Protein AF-A0A453ACB1-F1 (afdb_monomer)

Solvent-accessible surface area (backbone atoms only — not comparable to full-atom values): 11100 Å² total; per-residue (Å²): 127,63,35,47,47,73,88,61,46,61,72,39,46,72,59,45,45,74,78,40,74,88,58,86,61,83,89,56,90,60,53,58,53,87,84,55,40,75,88,46,61,66,54,66,67,60,54,20,54,52,36,48,55,48,56,59,49,58,70,73,51,84,58,34,70,44,79,51,90,78,58,47,67,60,48,45,41,20,33,49,58,59,27,73,81,45,60,70,71,59,25,56,60,51,54,54,78,62,59,89,91,51,77,47,80,45,78,48,72,49,88,84,53,81,66,92,79,81,87,54,79,93,62,92,63,76,82,76,94,68,81,94,67,61,76,86,57,63,73,55,66,82,72,57,88,83,65,86,86,84,90,82,91,80,79,88,78,79,82,79,83,73,82,44,55,57,31,43,36,39,56

Organism: Aegilops tauschii subsp. strangulata (NCBI:txid200361)

InterPro domains:
  IPR029033 Histidine phosphatase superfamily [G3DSA:3.40.50.1240] (3-148)
  IPR029033 Histidine phosphatase superfamily [SSF53254] (5-111)
  IPR050275 Phosphoglycerate Mutase/Phosphatase [PTHR48100] (2-111)

pLDDT: mean 76.11, std 23.66, range [25.64, 97.62]

Secondary structure (DSSP, 8-state):
--BSSGGGSPPPHHHHHHH-TTS--TT---SS-SS--SS-BPPHHHHHHHHHHHHHHHHT-S-SEEE----HHHHHHHHHHHGGGS-HHHHHHHTSPPPTT---EEEEE-SS--S--------SSPPPSS----HHHHTTTTTSTTS----------------S-EEEEE-

Radius of gyration: 20.19 Å; Cα contacts (8 Å, |Δi|>4): 158; chains: 1; bounding box: 34×42×63 Å

Mean predicted aligned error: 13.41 Å

Structure (mmCIF, N/CA/C/O backbone):
data_AF-A0A453ACB1-F1
#
_entry.id   AF-A0A453ACB1-F1
#
loop_
_atom_site.group_PDB
_atom_site.id
_atom_site.type_symbol
_atom_site.label_atom_id
_atom_site.label_alt_id
_atom_site.label_comp_id
_atom_site.label_asym_id
_atom_site.label_entity_id
_atom_site.label_seq_id
_atom_site.pdbx_PDB_ins_code
_atom_site.Cartn_x
_atom_site.Cartn_y
_atom_site.Cartn_z
_atom_site.occupancy
_atom_site.B_iso_or_equiv
_atom_site.auth_seq_id
_atom_site.auth_comp_id
_atom_site.auth_asym_id
_atom_site.auth_atom_id
_atom_site.pdbx_PDB_model_num
ATOM 1 N N . ARG A 1 1 ? 12.864 -1.166 -5.566 1.00 73.69 1 ARG A N 1
ATOM 2 C CA . ARG A 1 1 ? 12.251 -0.348 -6.642 1.00 73.69 1 ARG A CA 1
ATOM 3 C C . ARG A 1 1 ? 11.494 -1.312 -7.531 1.00 73.69 1 ARG A C 1
ATOM 5 O O . ARG A 1 1 ? 12.135 -2.254 -7.972 1.00 73.69 1 ARG A O 1
ATOM 12 N N . LEU A 1 2 ? 10.201 -1.072 -7.724 1.00 84.69 2 LEU A N 1
ATOM 13 C CA . LEU A 1 2 ? 9.237 -2.033 -8.263 1.00 84.69 2 LEU A CA 1
ATOM 14 C C . LEU A 1 2 ? 9.448 -2.305 -9.762 1.00 84.69 2 LEU A C 1
ATOM 16 O O . LEU A 1 2 ? 9.783 -1.382 -10.514 1.00 84.69 2 LEU A O 1
ATOM 20 N N . GLY A 1 3 ? 9.258 -3.560 -10.166 1.00 90.25 3 GLY A N 1
ATOM 21 C CA . GLY A 1 3 ? 9.275 -4.031 -11.552 1.00 90.25 3 GLY A CA 1
ATOM 22 C C . GLY A 1 3 ? 10.550 -4.793 -11.924 1.00 90.25 3 GLY A C 1
ATOM 23 O O . GLY A 1 3 ? 11.532 -4.803 -11.176 1.00 90.25 3 GLY A O 1
ATOM 24 N N . VAL A 1 4 ? 10.551 -5.405 -13.115 1.00 90.75 4 VAL A N 1
ATOM 25 C CA . VAL A 1 4 ? 11.625 -6.250 -13.688 1.00 90.75 4 VAL A CA 1
ATOM 26 C C . VAL A 1 4 ? 11.847 -7.577 -12.960 1.00 90.75 4 VAL A C 1
ATOM 28 O O . VAL A 1 4 ? 12.001 -8.623 -13.587 1.00 90.75 4 VAL A O 1
ATOM 31 N N . HIS A 1 5 ? 11.889 -7.577 -11.628 1.00 89.12 5 HIS A N 1
ATOM 32 C CA . HIS A 1 5 ?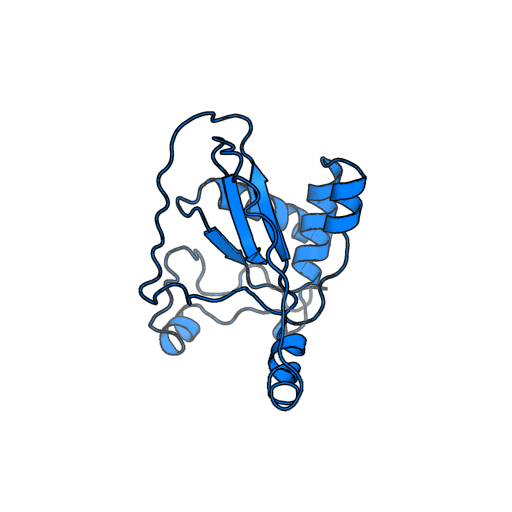 12.123 -8.804 -10.879 1.00 89.12 5 HIS A CA 1
ATOM 33 C C . HIS A 1 5 ? 10.853 -9.663 -10.853 1.00 89.12 5 HIS A C 1
ATOM 35 O O . HIS A 1 5 ? 9.778 -9.136 -10.563 1.00 89.12 5 HIS A O 1
ATOM 41 N N . PRO A 1 6 ? 10.947 -10.987 -11.084 1.00 87.12 6 PRO A N 1
ATOM 42 C CA . PRO A 1 6 ? 9.786 -11.874 -11.006 1.00 87.12 6 PRO A CA 1
ATOM 43 C C . PRO A 1 6 ? 9.084 -11.864 -9.643 1.00 87.12 6 PRO A C 1
ATOM 45 O O . PRO A 1 6 ? 7.888 -12.112 -9.582 1.00 87.12 6 PRO A O 1
ATOM 48 N N . CYS A 1 7 ? 9.801 -11.555 -8.555 1.00 87.75 7 CYS A N 1
ATOM 49 C CA . CYS A 1 7 ? 9.205 -11.390 -7.225 1.00 87.75 7 CYS A CA 1
ATOM 50 C C . CYS A 1 7 ? 8.329 -10.136 -7.095 1.00 87.75 7 CYS A C 1
ATOM 52 O O . CYS A 1 7 ? 7.504 -10.082 -6.192 1.00 87.75 7 CYS A O 1
ATOM 54 N N . ASP A 1 8 ? 8.492 -9.160 -7.992 1.00 90.12 8 ASP A N 1
ATOM 55 C CA . ASP A 1 8 ? 7.664 -7.954 -8.044 1.00 90.12 8 ASP A CA 1
ATOM 56 C C . ASP A 1 8 ? 6.403 -8.173 -8.898 1.00 90.12 8 ASP A C 1
ATOM 58 O O . ASP A 1 8 ? 5.540 -7.300 -8.932 1.00 90.12 8 ASP A O 1
ATOM 62 N N . LYS A 1 9 ? 6.293 -9.316 -9.596 1.00 93.56 9 LYS A N 1
ATOM 63 C CA . LYS A 1 9 ? 5.110 -9.687 -10.374 1.00 93.56 9 LYS A CA 1
ATOM 64 C C . LYS A 1 9 ? 4.108 -10.403 -9.478 1.00 93.56 9 LYS A C 1
ATOM 66 O O . LYS A 1 9 ? 4.392 -11.482 -8.947 1.00 93.56 9 LYS A O 1
ATOM 71 N N . ARG A 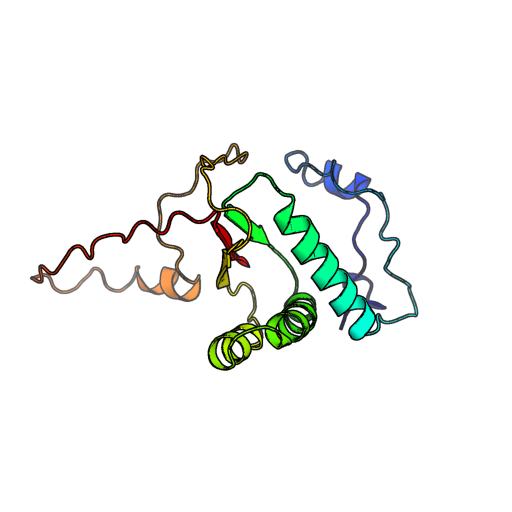1 10 ? 2.897 -9.864 -9.370 1.00 93.88 10 ARG A N 1
ATOM 72 C CA . ARG A 1 10 ? 1.797 -10.548 -8.686 1.00 93.88 10 ARG A CA 1
ATOM 73 C C . ARG A 1 10 ? 1.418 -11.830 -9.444 1.00 93.88 10 ARG A C 1
ATOM 75 O O . ARG A 1 10 ? 1.316 -11.841 -10.669 1.00 93.88 10 ARG A O 1
ATOM 82 N N . SER A 1 11 ? 1.171 -12.921 -8.716 1.00 95.69 11 SER A N 1
ATOM 83 C CA . SER A 1 11 ? 0.547 -14.116 -9.306 1.00 95.69 11 SER A CA 1
ATOM 84 C C . SER A 1 11 ? -0.913 -13.854 -9.697 1.00 95.69 11 SER A C 1
ATOM 86 O O . SER A 1 11 ? -1.522 -12.885 -9.239 1.00 95.69 11 SER A O 1
ATOM 88 N N . SER A 1 12 ? -1.490 -14.734 -10.517 1.00 97.50 12 SER A N 1
ATOM 89 C CA . SER A 1 12 ? -2.888 -14.596 -10.920 1.00 97.50 12 SER A CA 1
ATOM 90 C C . SER A 1 12 ? -3.858 -14.721 -9.744 1.00 97.50 12 SER A C 1
ATOM 92 O O . SER A 1 12 ? -3.613 -15.462 -8.783 1.00 97.50 12 SER A O 1
ATOM 94 N N . ILE A 1 13 ? -4.989 -14.025 -9.826 1.00 97.62 13 ILE A N 1
ATOM 95 C CA . ILE A 1 13 ? -6.061 -14.124 -8.830 1.00 97.62 13 ILE A CA 1
ATOM 96 C C . ILE A 1 13 ? -6.655 -15.529 -8.814 1.00 97.62 13 ILE A C 1
ATOM 98 O O . ILE A 1 13 ? -6.922 -16.065 -7.740 1.00 97.62 13 ILE A O 1
ATOM 102 N N . THR A 1 14 ? -6.779 -16.174 -9.971 1.00 97.50 14 THR A N 1
ATOM 103 C CA . THR A 1 14 ? -7.172 -17.579 -10.098 1.00 97.50 14 THR A CA 1
ATOM 104 C C . THR A 1 14 ? -6.283 -18.465 -9.229 1.00 97.50 14 THR A C 1
ATOM 106 O O . THR A 1 14 ? -6.791 -19.272 -8.451 1.00 97.50 14 THR A O 1
ATOM 109 N N . ARG A 1 15 ? -4.957 -18.276 -9.276 1.00 97.44 15 ARG A N 1
ATOM 110 C CA . ARG A 1 15 ? -4.029 -19.008 -8.408 1.00 97.44 15 ARG A CA 1
ATOM 111 C C . ARG A 1 15 ? -4.238 -18.652 -6.937 1.00 97.44 15 ARG A C 1
ATOM 113 O O . ARG A 1 15 ? -4.334 -19.562 -6.116 1.00 97.44 15 ARG A O 1
ATOM 120 N N . TYR A 1 16 ? -4.333 -17.373 -6.580 1.00 97.00 16 TYR A N 1
ATOM 121 C CA . TYR A 1 16 ? -4.500 -16.988 -5.175 1.00 97.00 16 TYR A CA 1
ATOM 122 C C . TYR A 1 16 ? -5.811 -17.461 -4.555 1.00 97.00 16 TYR A C 1
ATOM 124 O O . TYR A 1 16 ? -5.781 -17.920 -3.420 1.00 97.00 16 TYR A O 1
ATOM 132 N N . ARG A 1 17 ? -6.922 -17.468 -5.296 1.00 96.62 17 ARG A N 1
ATOM 133 C CA . ARG A 1 17 ? -8.198 -18.033 -4.828 1.00 96.62 17 ARG A CA 1
ATOM 134 C C . ARG A 1 17 ? -8.072 -19.504 -4.433 1.00 96.62 17 ARG A C 1
ATOM 136 O O . ARG A 1 17 ? -8.693 -19.923 -3.464 1.00 96.62 17 ARG A O 1
ATOM 143 N N . THR A 1 18 ? -7.246 -20.282 -5.141 1.00 97.06 18 THR A N 1
ATOM 144 C CA . THR A 1 18 ? -6.995 -21.685 -4.758 1.00 97.06 18 THR A CA 1
ATOM 145 C C . THR A 1 18 ? -6.163 -21.821 -3.482 1.00 97.06 18 THR A C 1
ATOM 147 O O . THR A 1 18 ? -6.378 -22.758 -2.719 1.00 97.06 18 THR A O 1
ATOM 150 N N . LEU A 1 19 ? -5.224 -20.900 -3.239 1.00 97.50 19 LEU A N 1
ATOM 151 C CA . LEU A 1 19 ? -4.337 -20.931 -2.070 1.00 97.50 19 LEU A CA 1
ATOM 152 C C . LEU A 1 19 ? -4.991 -20.321 -0.823 1.00 97.50 19 LEU A C 1
ATOM 154 O O . LEU A 1 19 ? -4.721 -20.761 0.291 1.00 97.50 19 LEU A O 1
ATOM 158 N N . PHE A 1 20 ? -5.851 -19.322 -1.015 1.00 96.38 20 PHE A N 1
ATOM 159 C CA . PHE A 1 20 ? -6.449 -18.504 0.035 1.00 96.38 20 PHE A CA 1
ATOM 160 C C . PHE A 1 20 ? -7.965 -18.365 -0.184 1.00 96.38 20 PHE A C 1
ATOM 162 O O . PHE A 1 20 ? -8.452 -17.272 -0.474 1.00 96.38 20 PHE A O 1
ATOM 169 N N . PRO A 1 21 ? -8.738 -19.456 -0.039 1.00 94.81 21 PRO A N 1
ATOM 170 C CA . PRO A 1 21 ? -10.168 -19.466 -0.364 1.00 94.81 21 PRO A CA 1
ATOM 171 C C . PRO A 1 21 ? -11.028 -18.577 0.548 1.00 94.81 21 PRO A C 1
ATOM 173 O O . PRO A 1 21 ? -12.172 -18.294 0.212 1.00 94.81 21 PRO A O 1
ATOM 176 N N . ALA A 1 22 ? -10.498 -18.150 1.698 1.00 95.50 22 ALA A N 1
ATOM 177 C CA . ALA A 1 22 ? -11.184 -17.261 2.636 1.00 95.50 22 ALA A CA 1
ATOM 178 C C . ALA A 1 22 ? -11.001 -15.764 2.322 1.00 95.50 22 ALA A C 1
ATOM 180 O O . ALA A 1 22 ? -11.625 -14.935 2.977 1.00 95.50 22 ALA A O 1
ATOM 181 N N . ILE A 1 23 ? -10.129 -15.411 1.372 1.00 94.50 23 ILE A N 1
ATOM 182 C CA . ILE A 1 23 ? -9.871 -14.019 1.001 1.00 94.50 23 ILE A CA 1
ATOM 183 C C . ILE A 1 23 ? -10.801 -13.627 -0.141 1.00 94.50 23 ILE A C 1
ATOM 185 O O . ILE A 1 23 ? -10.872 -14.319 -1.160 1.00 94.50 23 ILE A O 1
ATOM 189 N N . ASP A 1 24 ? -11.488 -12.498 0.023 1.00 95.19 24 ASP A N 1
ATOM 190 C CA . ASP A 1 24 ? -12.254 -11.910 -1.063 1.00 95.19 24 ASP A CA 1
ATOM 191 C C . ASP A 1 24 ? -11.331 -11.143 -2.022 1.00 95.19 24 ASP A C 1
ATOM 193 O O . ASP A 1 24 ? -10.580 -10.252 -1.631 1.00 95.19 24 ASP A O 1
ATOM 197 N N . PHE A 1 25 ? -11.405 -11.499 -3.303 1.00 95.50 25 PHE A N 1
ATOM 198 C CA . PHE A 1 25 ? -10.677 -10.847 -4.393 1.00 95.50 25 PHE A CA 1
ATOM 199 C C . PHE A 1 25 ? -11.629 -10.129 -5.365 1.00 95.50 25 PHE A C 1
ATOM 201 O O . PHE A 1 25 ? -11.233 -9.830 -6.491 1.00 95.50 25 PHE A O 1
ATOM 208 N N . SER A 1 26 ? -12.895 -9.918 -4.991 1.00 94.56 26 SER A N 1
ATOM 209 C CA . SER A 1 26 ? -13.938 -9.323 -5.839 1.00 94.56 26 SER A CA 1
ATOM 210 C C . SER A 1 26 ? -13.600 -7.909 -6.324 1.00 94.56 26 SER A C 1
ATOM 212 O O . SER A 1 26 ? -13.977 -7.536 -7.431 1.00 94.56 26 SER A O 1
ATOM 214 N N . LEU A 1 27 ? -12.837 -7.152 -5.532 1.00 94.12 27 LEU A N 1
ATOM 215 C CA . LEU A 1 27 ? -12.422 -5.780 -5.837 1.00 94.12 27 LEU A CA 1
ATOM 216 C C . LEU A 1 27 ? -11.214 -5.693 -6.786 1.00 94.12 27 LEU A C 1
ATOM 218 O O . LEU A 1 27 ? -10.784 -4.595 -7.130 1.00 94.12 27 LEU A O 1
ATOM 222 N N . ILE A 1 28 ? -10.643 -6.826 -7.211 1.00 94.62 28 ILE A N 1
ATOM 223 C CA . ILE A 1 28 ? -9.531 -6.850 -8.165 1.00 94.62 28 ILE A CA 1
ATOM 224 C C . ILE A 1 28 ? -10.068 -7.038 -9.584 1.00 94.62 28 ILE A C 1
ATOM 226 O O . ILE A 1 28 ? -10.665 -8.062 -9.902 1.00 94.62 28 ILE A O 1
ATOM 230 N N . GLU A 1 29 ? -9.774 -6.075 -10.456 1.00 94.81 29 GLU A N 1
ATOM 231 C CA . GLU A 1 29 ? -10.290 -6.042 -11.831 1.00 94.81 29 GLU A CA 1
ATOM 232 C C . GLU A 1 29 ? -9.671 -7.105 -12.754 1.00 94.81 29 GLU A C 1
ATOM 234 O O . GLU A 1 29 ? -10.372 -7.750 -13.531 1.00 94.81 29 GLU A O 1
ATOM 239 N N . ASN A 1 30 ? -8.349 -7.289 -12.683 1.00 97.31 30 ASN A N 1
ATOM 240 C CA . ASN A 1 30 ? -7.586 -8.112 -13.625 1.00 97.31 30 ASN A CA 1
ATOM 241 C C . ASN A 1 30 ? -7.057 -9.380 -12.947 1.00 97.31 30 ASN A C 1
ATOM 243 O O . ASN A 1 30 ? -6.502 -9.295 -11.848 1.00 97.31 30 ASN A O 1
ATOM 247 N N . ASP A 1 31 ? -7.169 -10.535 -13.615 1.00 97.50 31 ASP A N 1
ATOM 248 C CA . ASP A 1 31 ? -6.617 -11.802 -13.108 1.00 97.50 31 ASP A CA 1
ATOM 249 C C . ASP A 1 31 ? -5.082 -11.751 -13.046 1.00 97.50 31 ASP A C 1
ATOM 251 O O . ASP A 1 31 ? -4.481 -11.979 -11.997 1.00 97.50 31 ASP A O 1
ATOM 255 N N . GLU A 1 32 ? -4.445 -11.353 -14.146 1.00 97.44 32 GLU A N 1
ATOM 256 C CA . GLU A 1 32 ? -2.992 -11.190 -14.260 1.00 97.44 32 GLU A CA 1
ATOM 257 C C . GLU A 1 32 ? -2.510 -9.808 -13.788 1.00 97.44 32 GLU A C 1
ATOM 259 O O . GLU A 1 32 ? -3.282 -8.852 -13.685 1.00 97.44 32 GLU A O 1
ATOM 264 N N . ASP A 1 33 ? -1.211 -9.700 -13.504 1.00 95.12 33 ASP A N 1
ATOM 265 C CA . ASP A 1 33 ? -0.555 -8.419 -13.225 1.00 95.12 33 ASP A CA 1
ATOM 266 C C . ASP A 1 33 ? -0.319 -7.638 -14.524 1.00 95.12 33 ASP A C 1
ATOM 268 O O . ASP A 1 33 ? 0.646 -7.889 -15.244 1.00 95.12 33 ASP A O 1
ATOM 272 N N . VAL A 1 34 ? -1.228 -6.710 -14.827 1.00 95.06 34 VAL A N 1
ATOM 273 C CA . VAL A 1 34 ? -1.183 -5.873 -16.040 1.00 95.06 34 VAL A CA 1
ATOM 274 C C . VAL A 1 34 ? -0.254 -4.661 -15.916 1.00 95.06 34 VAL A C 1
ATOM 276 O O . VAL A 1 34 ? -0.076 -3.939 -16.891 1.00 95.06 34 VAL A O 1
ATOM 279 N N . LEU A 1 35 ? 0.287 -4.390 -14.723 1.00 92.50 35 LEU A N 1
ATOM 280 C CA . LEU A 1 35 ? 1.186 -3.255 -14.482 1.00 92.50 35 LEU A CA 1
ATOM 281 C C . LEU A 1 35 ? 2.658 -3.670 -14.491 1.00 92.50 35 LEU A C 1
ATOM 283 O O . LEU A 1 35 ? 3.536 -2.821 -14.646 1.00 92.50 35 LEU A O 1
ATOM 287 N N . TRP A 1 36 ? 2.935 -4.960 -14.301 1.00 94.56 36 TRP A N 1
ATOM 288 C CA . TRP A 1 36 ? 4.284 -5.494 -14.349 1.00 94.56 36 TRP A CA 1
ATOM 289 C C . TRP A 1 36 ? 4.720 -5.778 -15.787 1.00 94.56 36 TRP A C 1
ATOM 291 O O . TRP A 1 36 ? 4.078 -6.530 -16.517 1.00 94.56 36 TRP A O 1
ATOM 301 N N . GLU A 1 37 ? 5.879 -5.240 -16.151 1.00 92.19 37 GLU A N 1
ATOM 302 C CA . GLU A 1 37 ? 6.522 -5.442 -17.446 1.00 92.19 37 GLU A CA 1
ATOM 303 C C . GLU A 1 37 ? 7.898 -6.109 -17.243 1.00 92.19 37 GLU A C 1
ATOM 305 O O . GLU A 1 37 ? 8.634 -5.706 -16.331 1.00 92.19 37 GLU A O 1
ATOM 310 N N . PRO A 1 38 ? 8.294 -7.095 -18.077 1.00 90.56 38 PRO A N 1
ATOM 311 C CA . PRO A 1 38 ? 9.526 -7.865 -17.870 1.00 90.56 38 PRO A CA 1
ATOM 312 C C . PRO A 1 38 ? 10.801 -7.024 -17.831 1.00 90.56 38 PRO A C 1
ATOM 314 O O . PRO A 1 38 ? 11.684 -7.261 -17.009 1.00 90.56 38 PRO A O 1
ATOM 317 N N . ASP A 1 39 ? 10.879 -6.022 -18.703 1.00 94.06 39 ASP A N 1
ATOM 318 C CA . ASP A 1 39 ? 12.103 -5.254 -18.943 1.00 94.06 39 ASP A CA 1
ATOM 319 C C . ASP A 1 39 ? 11.970 -3.783 -18.529 1.00 94.06 39 ASP A C 1
ATOM 321 O O . ASP A 1 39 ? 12.911 -2.998 -18.667 1.00 94.06 39 ASP A O 1
ATOM 325 N N . VAL A 1 40 ? 10.807 -3.388 -17.999 1.00 93.19 40 VAL A N 1
ATOM 326 C CA . VAL A 1 40 ? 10.517 -1.997 -17.646 1.00 93.19 40 VAL A CA 1
ATOM 327 C C . VAL A 1 40 ? 10.356 -1.872 -16.141 1.00 93.19 40 VAL A C 1
ATOM 329 O O . VAL A 1 40 ? 9.480 -2.460 -15.513 1.00 93.19 40 VAL A O 1
ATOM 332 N N . ARG A 1 41 ? 11.225 -1.057 -15.545 1.00 93.75 41 ARG A N 1
ATOM 333 C CA . ARG A 1 41 ? 11.118 -0.688 -14.136 1.00 93.75 41 ARG A CA 1
ATOM 334 C C . ARG A 1 41 ? 10.182 0.500 -14.001 1.00 93.75 41 ARG A C 1
ATOM 336 O O . ARG A 1 41 ? 10.366 1.494 -14.704 1.00 93.75 41 ARG A O 1
ATOM 343 N N . GLU A 1 42 ? 9.253 0.445 -13.051 1.00 93.00 42 GLU A N 1
ATOM 344 C CA . GLU A 1 42 ? 8.325 1.554 -12.849 1.00 93.00 42 GLU A CA 1
ATOM 345 C C . GLU A 1 42 ? 9.081 2.850 -12.493 1.00 93.00 42 GLU A C 1
ATOM 347 O O . GLU A 1 42 ? 10.102 2.871 -11.772 1.00 93.00 42 GLU A O 1
ATOM 352 N N . ALA A 1 43 ? 8.589 3.955 -13.048 1.00 94.25 43 ALA A N 1
ATOM 353 C CA . ALA A 1 43 ? 9.050 5.288 -12.707 1.00 94.25 43 ALA A CA 1
ATOM 354 C C . ALA A 1 43 ? 8.468 5.699 -11.343 1.00 94.25 43 ALA A C 1
ATOM 356 O O . ALA A 1 43 ? 7.346 5.336 -10.994 1.00 94.25 43 ALA A O 1
ATOM 357 N N . ILE A 1 44 ? 9.262 6.406 -10.534 1.00 94.50 44 ILE A N 1
ATOM 358 C CA . ILE A 1 44 ? 8.905 6.719 -9.138 1.00 94.50 44 ILE A CA 1
ATOM 359 C C . ILE A 1 44 ? 7.640 7.582 -9.067 1.00 94.50 44 ILE A C 1
ATOM 361 O O . ILE A 1 44 ? 6.785 7.357 -8.216 1.00 94.50 44 ILE A O 1
ATOM 365 N N . ASP A 1 45 ? 7.524 8.549 -9.967 1.00 95.25 45 ASP A N 1
ATOM 366 C CA . ASP A 1 45 ? 6.370 9.429 -10.126 1.00 95.25 45 ASP A CA 1
ATOM 367 C C . ASP A 1 45 ? 5.101 8.663 -10.520 1.00 95.25 45 ASP A C 1
ATOM 369 O O . ASP A 1 45 ? 4.039 8.923 -9.959 1.00 95.25 45 ASP A O 1
ATOM 373 N N . VAL A 1 46 ? 5.212 7.669 -11.405 1.00 95.00 46 VAL A N 1
ATOM 374 C CA . VAL A 1 46 ? 4.090 6.795 -11.786 1.00 95.00 46 VAL A CA 1
ATOM 375 C C . VAL A 1 46 ? 3.611 5.958 -10.595 1.00 95.00 46 VAL A C 1
ATOM 377 O O . VAL A 1 46 ? 2.407 5.895 -10.335 1.00 95.00 46 VAL A O 1
ATOM 380 N N . VAL A 1 47 ? 4.534 5.369 -9.822 1.00 95.38 47 VAL A N 1
ATOM 381 C CA . VAL A 1 47 ? 4.190 4.618 -8.599 1.00 95.38 47 VAL A CA 1
ATOM 382 C C . VAL A 1 47 ? 3.539 5.533 -7.567 1.00 95.38 47 VAL A C 1
ATOM 384 O O . VAL A 1 47 ? 2.497 5.184 -7.019 1.00 95.38 47 VAL A O 1
ATOM 387 N N . ALA A 1 48 ? 4.113 6.713 -7.322 1.00 96.06 48 ALA A N 1
ATOM 388 C CA . ALA A 1 48 ? 3.566 7.670 -6.368 1.00 96.06 48 ALA A CA 1
ATOM 389 C C . ALA A 1 48 ? 2.162 8.137 -6.782 1.00 96.06 48 ALA A C 1
ATOM 391 O O . ALA A 1 48 ? 1.268 8.207 -5.942 1.00 96.06 48 ALA A O 1
ATOM 392 N N . ALA A 1 49 ? 1.932 8.408 -8.073 1.00 96.44 49 ALA A N 1
ATOM 393 C CA . ALA A 1 49 ? 0.621 8.808 -8.587 1.00 96.44 49 ALA A CA 1
ATOM 394 C C .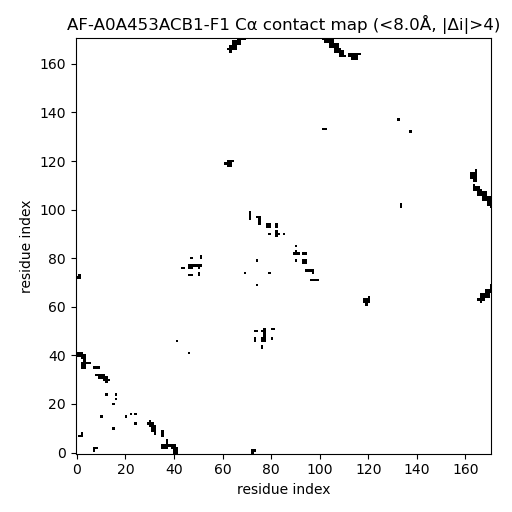 ALA A 1 49 ? -0.428 7.707 -8.391 1.00 96.44 49 ALA A C 1
ATOM 396 O O . ALA A 1 49 ? -1.564 7.991 -8.010 1.00 96.44 49 ALA A O 1
ATOM 397 N N . ARG A 1 50 ? -0.042 6.441 -8.594 1.00 96.38 50 ARG A N 1
ATOM 398 C CA . ARG A 1 50 ? -0.888 5.286 -8.269 1.00 96.38 50 ARG A CA 1
ATOM 399 C C . ARG A 1 50 ? -1.149 5.180 -6.765 1.00 96.38 50 ARG A C 1
ATOM 401 O O . ARG A 1 50 ? -2.277 4.902 -6.372 1.00 96.38 50 ARG A O 1
ATOM 408 N N . GLY A 1 51 ? -0.145 5.469 -5.944 1.00 95.94 51 GLY A N 1
ATOM 409 C CA . GLY A 1 51 ? -0.271 5.583 -4.495 1.00 95.94 51 GLY A CA 1
ATOM 410 C C . GLY A 1 51 ? -1.311 6.614 -4.051 1.00 95.94 51 GLY A C 1
ATOM 411 O O . GLY A 1 51 ? -2.140 6.304 -3.206 1.00 95.94 51 GLY A O 1
ATOM 412 N N . MET A 1 52 ? -1.335 7.806 -4.655 1.00 95.69 52 MET A N 1
ATOM 413 C CA . MET A 1 52 ? -2.351 8.817 -4.323 1.00 95.69 52 MET A CA 1
ATOM 414 C C . MET A 1 52 ? -3.757 8.373 -4.710 1.00 95.69 52 MET A C 1
ATOM 416 O O . MET A 1 52 ? -4.659 8.485 -3.894 1.00 95.69 52 MET A O 1
ATOM 420 N N . LYS A 1 53 ? -3.936 7.781 -5.899 1.00 96.25 53 LYS A N 1
ATOM 421 C CA . LYS A 1 53 ? -5.235 7.206 -6.293 1.00 96.25 53 LYS A CA 1
ATOM 422 C C . LYS A 1 53 ? -5.698 6.114 -5.329 1.00 96.25 53 LYS A C 1
ATOM 424 O O . LYS A 1 53 ? -6.891 5.967 -5.095 1.00 96.25 53 LYS A O 1
ATOM 429 N N . PHE A 1 54 ? -4.761 5.338 -4.788 1.00 95.06 54 PHE A N 1
ATOM 430 C CA . PHE A 1 54 ? -5.057 4.355 -3.754 1.00 95.06 54 PHE A CA 1
ATOM 431 C C . PHE A 1 54 ? -5.512 5.024 -2.448 1.00 95.06 54 PHE A C 1
ATOM 433 O O . PHE A 1 54 ? -6.513 4.594 -1.887 1.00 95.06 54 PHE A O 1
ATOM 440 N N . LEU A 1 55 ? -4.856 6.103 -2.003 1.00 92.56 55 LEU A N 1
ATOM 441 C CA . LEU A 1 55 ? -5.320 6.882 -0.847 1.00 92.56 55 LEU A CA 1
ATOM 442 C C . LEU A 1 55 ? -6.710 7.496 -1.088 1.00 92.56 55 LEU A C 1
ATOM 444 O O . LEU A 1 55 ? -7.560 7.415 -0.207 1.00 92.56 55 LEU A O 1
ATOM 448 N N . ASP A 1 56 ? -6.977 8.027 -2.284 1.00 92.06 56 ASP A N 1
ATOM 449 C CA . ASP A 1 56 ? -8.305 8.518 -2.683 1.00 92.06 56 ASP A CA 1
ATOM 450 C C . ASP A 1 56 ? -9.358 7.404 -2.625 1.00 92.06 56 ASP A C 1
ATOM 452 O O . ASP A 1 56 ? -10.463 7.599 -2.125 1.00 92.06 56 ASP A O 1
ATOM 456 N N . TRP A 1 57 ? -9.010 6.203 -3.089 1.00 93.69 57 TRP A N 1
ATOM 457 C CA . TRP A 1 57 ? -9.888 5.040 -3.011 1.00 93.69 57 TRP A CA 1
ATOM 458 C C . TRP A 1 57 ? -10.166 4.608 -1.564 1.00 93.69 57 TRP A C 1
ATOM 460 O O . TRP A 1 57 ? -11.304 4.261 -1.251 1.00 93.69 57 TRP A O 1
ATOM 470 N N . LEU A 1 58 ? -9.186 4.691 -0.657 1.00 92.19 58 LEU A N 1
ATOM 471 C CA . LEU A 1 58 ? -9.397 4.390 0.766 1.00 92.19 58 LEU A CA 1
ATOM 472 C C . LEU A 1 58 ? -10.456 5.294 1.403 1.00 92.19 58 LEU A C 1
ATOM 474 O O . LEU A 1 58 ? -11.194 4.844 2.274 1.00 92.19 58 LEU A O 1
ATOM 478 N N . TRP A 1 59 ? -10.596 6.539 0.942 1.00 88.38 59 TRP A N 1
ATOM 479 C CA . TRP A 1 59 ? -11.663 7.426 1.411 1.00 88.38 59 TRP A CA 1
ATOM 480 C C . TRP A 1 59 ? -13.067 6.946 1.040 1.00 88.38 59 TRP A C 1
ATOM 482 O O . TRP A 1 59 ? -14.020 7.264 1.751 1.00 88.38 59 TRP A O 1
ATOM 492 N N . THR A 1 60 ? -13.193 6.165 -0.036 1.00 88.38 60 THR A N 1
ATOM 493 C CA . THR A 1 60 ? -14.476 5.628 -0.527 1.00 88.38 60 THR A CA 1
ATOM 494 C C . THR A 1 60 ? -14.933 4.363 0.194 1.00 88.38 60 THR A C 1
ATOM 496 O O . THR A 1 60 ? -16.055 3.907 -0.022 1.00 88.38 60 THR A O 1
ATOM 499 N N . ARG A 1 61 ? -14.064 3.774 1.018 1.00 90.62 61 ARG A N 1
ATOM 500 C CA . ARG A 1 61 ? -14.349 2.560 1.783 1.00 90.62 61 ARG A CA 1
ATOM 501 C C . ARG A 1 61 ? -15.385 2.821 2.869 1.00 90.62 61 ARG A C 1
ATOM 503 O O . ARG A 1 61 ? -15.511 3.942 3.343 1.00 90.62 61 ARG A O 1
ATOM 510 N N . GLU A 1 62 ? -16.143 1.812 3.269 1.00 88.25 62 GLU A N 1
ATOM 511 C CA . GLU A 1 62 ? -17.088 1.945 4.391 1.00 88.25 62 GLU A CA 1
ATOM 512 C C . GLU A 1 62 ? -16.418 1.624 5.734 1.00 88.25 62 GLU A C 1
ATOM 514 O O . GLU A 1 62 ? -16.843 2.098 6.783 1.00 88.25 62 GLU A O 1
ATOM 519 N N . GLU A 1 63 ? -15.301 0.903 5.693 1.00 89.81 63 GLU A N 1
ATOM 520 C CA . GLU A 1 63 ? -14.550 0.432 6.847 1.00 89.81 63 GLU A CA 1
ATOM 521 C C . GLU A 1 63 ? -13.821 1.566 7.589 1.00 89.81 63 GLU A C 1
ATOM 523 O O . GLU A 1 63 ? -13.109 2.380 6.994 1.00 89.81 63 GLU A O 1
ATOM 528 N N . ASN A 1 64 ? -13.950 1.598 8.917 1.00 86.75 64 ASN A N 1
ATOM 529 C CA . ASN A 1 64 ? -13.321 2.630 9.754 1.00 86.75 64 ASN A CA 1
ATOM 530 C C . ASN A 1 64 ? -11.886 2.291 10.173 1.00 86.75 64 ASN A C 1
ATOM 532 O O . ASN A 1 64 ? -11.100 3.199 10.445 1.00 86.75 64 ASN A O 1
ATOM 536 N N . GLU A 1 65 ? -11.547 1.003 10.214 1.00 91.81 65 GLU A N 1
ATOM 537 C CA . GLU A 1 65 ? -10.219 0.498 10.560 1.00 91.81 65 GLU A CA 1
ATOM 538 C C . GLU A 1 65 ? -9.705 -0.354 9.398 1.00 91.81 65 GLU A C 1
ATOM 540 O O . GLU A 1 65 ? -10.284 -1.392 9.077 1.00 91.81 65 GLU A O 1
ATOM 545 N N . ILE A 1 66 ? -8.644 0.105 8.731 1.00 93.06 66 ILE A N 1
ATOM 546 C CA . ILE A 1 66 ? -8.113 -0.529 7.520 1.00 93.06 66 ILE A CA 1
ATOM 547 C C . ILE A 1 66 ? -6.649 -0.900 7.738 1.00 93.06 66 ILE A C 1
ATOM 549 O O . ILE A 1 66 ? -5.813 -0.038 8.008 1.00 93.06 66 ILE A O 1
ATOM 553 N N . ALA A 1 67 ? -6.327 -2.180 7.558 1.00 95.31 67 ALA A N 1
ATOM 554 C CA . ALA A 1 67 ? -4.950 -2.660 7.538 1.00 95.31 67 ALA A CA 1
ATOM 555 C C . ALA A 1 67 ? -4.396 -2.676 6.103 1.00 95.31 67 ALA A C 1
ATOM 557 O O . ALA A 1 67 ? -5.017 -3.242 5.201 1.00 95.31 67 ALA A O 1
ATOM 558 N N . ILE A 1 68 ? -3.217 -2.089 5.882 1.00 95.12 68 ILE A N 1
ATOM 559 C CA . ILE A 1 68 ? -2.556 -2.018 4.572 1.00 95.12 68 ILE A CA 1
ATOM 560 C C . ILE A 1 68 ? -1.233 -2.769 4.629 1.00 95.12 68 ILE A C 1
ATOM 562 O O . ILE A 1 68 ? -0.224 -2.241 5.075 1.00 95.12 68 ILE A O 1
ATOM 566 N N . VAL A 1 69 ? -1.203 -3.979 4.075 1.00 95.06 69 VAL A N 1
ATOM 567 C CA . VAL A 1 69 ? 0.029 -4.773 3.991 1.00 95.06 69 VAL A CA 1
ATOM 568 C C . VAL A 1 69 ? 0.690 -4.557 2.634 1.00 95.06 69 VAL A C 1
ATOM 570 O O . VAL A 1 69 ? 0.134 -4.909 1.593 1.00 95.06 69 VAL A O 1
ATOM 573 N N . THR A 1 70 ? 1.886 -3.971 2.623 1.00 93.75 70 THR A N 1
ATOM 574 C CA . THR A 1 70 ? 2.614 -3.662 1.383 1.00 93.75 70 THR A CA 1
ATOM 575 C C . THR A 1 70 ? 4.127 -3.562 1.613 1.00 93.75 70 THR A C 1
ATOM 577 O O . THR A 1 70 ? 4.632 -3.740 2.718 1.00 93.75 70 THR A O 1
ATOM 580 N N . HIS A 1 71 ? 4.883 -3.286 0.552 1.00 91.50 71 HIS A N 1
ATOM 581 C CA . HIS A 1 71 ? 6.326 -3.090 0.622 1.00 91.50 71 HIS A CA 1
ATOM 582 C C . HIS A 1 71 ? 6.698 -1.652 0.991 1.00 91.50 71 HIS A C 1
ATOM 584 O O . HIS A 1 71 ? 6.111 -0.691 0.488 1.00 91.50 71 HIS A O 1
ATOM 590 N N . SER A 1 72 ? 7.785 -1.502 1.755 1.00 92.38 72 SER A N 1
ATOM 591 C CA . SER A 1 72 ? 8.298 -0.195 2.185 1.00 92.38 72 SER A CA 1
ATOM 592 C C . SER A 1 72 ? 8.536 0.772 1.029 1.00 92.38 72 SER A C 1
ATOM 594 O O . SER A 1 72 ? 8.211 1.941 1.152 1.00 92.38 72 SER A O 1
ATOM 596 N N . SER A 1 73 ? 9.003 0.311 -0.138 1.00 92.31 73 SER A N 1
ATOM 597 C CA . SER A 1 73 ? 9.222 1.221 -1.270 1.00 92.31 73 SER A CA 1
ATOM 598 C C . SER A 1 73 ? 7.938 1.833 -1.834 1.00 92.31 73 SER A C 1
ATOM 600 O O . SER A 1 73 ? 7.979 2.955 -2.325 1.00 92.31 73 SER A O 1
ATOM 602 N N . PHE A 1 74 ? 6.811 1.113 -1.797 1.00 94.62 74 PHE A N 1
ATOM 603 C CA . PHE A 1 74 ? 5.532 1.672 -2.242 1.00 94.62 74 PHE A CA 1
ATOM 604 C C . PHE A 1 74 ? 5.063 2.767 -1.277 1.00 94.62 74 PHE A C 1
ATOM 606 O O . PHE A 1 74 ? 4.677 3.853 -1.716 1.00 94.62 74 PHE A O 1
ATOM 613 N N . LEU A 1 75 ? 5.175 2.505 0.029 1.00 94.75 75 LEU A N 1
ATOM 614 C CA . LEU A 1 75 ? 4.871 3.468 1.088 1.00 94.75 75 LEU A CA 1
ATOM 615 C C . LEU A 1 75 ? 5.784 4.683 1.019 1.00 94.75 75 LEU A C 1
ATOM 617 O O . LEU A 1 75 ? 5.290 5.802 1.039 1.00 94.75 75 LEU A O 1
ATOM 621 N N . ASP A 1 76 ? 7.089 4.469 0.851 1.00 94.25 76 ASP A N 1
ATOM 622 C CA . ASP A 1 76 ? 8.074 5.537 0.743 1.00 94.25 76 ASP A CA 1
ATOM 623 C C . ASP A 1 76 ? 7.652 6.516 -0.359 1.00 94.25 76 ASP A C 1
ATOM 625 O O . ASP A 1 76 ? 7.522 7.706 -0.098 1.00 94.25 76 ASP A O 1
ATOM 629 N N . PHE A 1 77 ? 7.385 6.054 -1.584 1.00 95.31 77 PHE A N 1
ATOM 630 C CA . PHE A 1 77 ? 7.020 6.956 -2.684 1.00 95.31 77 PHE A CA 1
ATOM 631 C C . PHE A 1 77 ? 5.652 7.621 -2.488 1.00 95.31 77 PHE A C 1
ATOM 633 O O . PHE A 1 77 ? 5.514 8.820 -2.740 1.00 95.31 77 PHE A O 1
ATOM 640 N N . THR A 1 78 ? 4.666 6.867 -2.005 1.00 95.62 78 THR A N 1
ATOM 641 C CA . THR A 1 78 ? 3.296 7.354 -1.797 1.00 95.62 78 THR A CA 1
ATOM 642 C C . THR A 1 78 ? 3.237 8.398 -0.685 1.00 95.62 78 THR A C 1
ATOM 644 O O . THR A 1 78 ? 2.794 9.523 -0.908 1.00 95.62 78 THR A O 1
ATOM 647 N N . LEU A 1 79 ? 3.756 8.068 0.499 1.00 94.69 79 LEU A N 1
ATOM 648 C CA . LEU A 1 79 ? 3.733 8.941 1.671 1.00 94.69 79 LEU A CA 1
ATOM 649 C C . LEU A 1 79 ? 4.674 10.139 1.504 1.00 94.69 79 LEU A C 1
ATOM 651 O O . LEU A 1 79 ? 4.330 11.235 1.941 1.00 94.69 79 LEU A O 1
ATOM 655 N N . ASN A 1 80 ? 5.807 10.000 0.799 1.00 94.31 80 ASN A N 1
ATOM 656 C CA . ASN A 1 80 ? 6.622 11.163 0.423 1.00 94.31 80 ASN A CA 1
ATOM 657 C C . ASN A 1 80 ? 5.833 12.150 -0.442 1.00 94.31 80 ASN A C 1
ATOM 659 O O . ASN A 1 80 ? 6.007 13.358 -0.287 1.00 94.31 80 ASN A O 1
ATOM 663 N N . MET A 1 81 ? 4.984 11.665 -1.352 1.00 94.94 81 MET A N 1
ATOM 664 C CA . MET A 1 81 ? 4.178 12.554 -2.181 1.00 94.94 81 MET A CA 1
ATOM 665 C C . MET A 1 81 ? 3.037 13.188 -1.389 1.00 94.94 81 MET A C 1
ATOM 667 O O . MET A 1 81 ? 2.906 14.408 -1.431 1.00 94.94 81 MET A O 1
ATOM 671 N N . TYR A 1 82 ? 2.298 12.391 -0.617 1.00 92.19 82 TYR A N 1
ATOM 672 C CA . TYR A 1 82 ? 1.198 12.862 0.227 1.00 92.19 82 TYR A CA 1
ATOM 673 C C . TYR A 1 82 ? 1.658 13.878 1.286 1.00 92.19 82 TYR A C 1
ATOM 675 O O . TYR A 1 82 ? 1.045 14.923 1.481 1.00 92.19 82 TYR A O 1
ATOM 683 N N . SER A 1 83 ? 2.804 13.627 1.927 1.00 92.81 83 SER A N 1
ATOM 684 C CA . SER A 1 83 ? 3.325 14.468 3.013 1.00 92.81 83 SER A CA 1
ATOM 685 C C . SER A 1 83 ? 3.650 15.910 2.615 1.00 92.81 83 SER A C 1
ATOM 687 O O . SER A 1 83 ? 3.812 16.757 3.493 1.00 92.81 83 SER A O 1
ATOM 689 N N . LYS A 1 84 ? 3.737 16.220 1.314 1.00 90.44 84 LYS A N 1
ATOM 690 C CA . LYS A 1 84 ? 3.980 17.585 0.821 1.00 90.44 84 LYS A CA 1
ATOM 691 C C . LYS A 1 84 ? 2.880 18.562 1.233 1.00 90.44 84 LYS A C 1
ATOM 693 O O . LYS A 1 84 ? 3.145 19.757 1.313 1.00 90.44 84 LYS A O 1
ATOM 698 N N . GLU A 1 85 ? 1.679 18.057 1.495 1.00 84.50 85 GLU A N 1
ATOM 699 C CA . GLU A 1 85 ? 0.516 18.852 1.900 1.00 84.50 85 GLU A CA 1
ATOM 700 C C . GLU A 1 85 ? 0.344 18.907 3.429 1.00 84.50 85 GLU A C 1
ATOM 702 O O . GLU A 1 85 ? -0.529 19.604 3.946 1.00 84.50 85 GLU A O 1
ATOM 707 N N . CYS A 1 86 ? 1.182 18.184 4.178 1.00 86.69 86 CYS A N 1
ATOM 708 C CA . CYS A 1 86 ? 1.103 18.086 5.631 1.00 86.69 86 CYS A CA 1
ATOM 709 C C . CYS A 1 86 ? 1.963 19.142 6.346 1.00 86.69 86 CYS A C 1
ATOM 711 O O . CYS A 1 86 ? 2.909 19.706 5.796 1.00 86.69 86 CYS A O 1
ATOM 713 N N . HIS A 1 87 ? 1.676 19.362 7.634 1.00 89.31 87 HIS A N 1
ATOM 714 C CA . HIS A 1 87 ? 2.544 20.156 8.509 1.00 89.31 87 HIS A CA 1
ATOM 715 C C . HIS A 1 87 ? 3.964 19.549 8.558 1.00 89.31 87 HIS A C 1
ATOM 717 O O . HIS A 1 87 ? 4.068 18.323 8.640 1.00 89.31 87 HIS A O 1
ATOM 723 N N . PRO A 1 88 ? 5.053 20.350 8.582 1.00 90.62 88 PRO A N 1
ATOM 724 C CA . PRO A 1 88 ? 6.428 19.849 8.477 1.00 90.62 88 PRO A CA 1
ATOM 725 C C . PRO A 1 88 ? 6.786 18.696 9.421 1.00 90.62 88 PRO A C 1
ATOM 727 O O . PRO A 1 88 ? 7.431 17.747 8.992 1.00 90.62 88 PRO A O 1
ATOM 730 N N . THR A 1 89 ? 6.325 18.741 10.674 1.00 89.25 89 THR A N 1
ATOM 731 C CA . THR A 1 89 ? 6.541 17.666 11.661 1.00 89.25 89 THR A CA 1
ATOM 732 C C . THR A 1 89 ? 5.886 16.349 11.241 1.00 89.25 89 THR A C 1
ATOM 734 O O . THR A 1 89 ? 6.525 15.305 11.263 1.00 89.25 89 THR A O 1
ATOM 737 N N . ILE A 1 90 ? 4.631 16.402 10.782 1.00 88.44 90 ILE A N 1
ATOM 738 C CA . ILE A 1 90 ? 3.908 15.222 10.285 1.00 88.44 90 ILE A CA 1
ATOM 739 C C . ILE A 1 90 ? 4.595 14.710 9.020 1.00 88.44 90 ILE A C 1
ATOM 741 O O . ILE A 1 90 ? 4.804 13.512 8.855 1.00 88.44 90 ILE A O 1
ATOM 745 N N . ALA A 1 91 ? 4.999 15.627 8.140 1.00 91.06 91 ALA A N 1
ATOM 746 C CA . ALA A 1 91 ? 5.689 15.269 6.918 1.00 91.06 91 ALA A CA 1
ATOM 747 C C . ALA A 1 91 ? 7.041 14.596 7.184 1.00 91.06 91 ALA A C 1
ATOM 749 O O . ALA A 1 91 ? 7.437 13.699 6.451 1.00 91.06 91 ALA A O 1
ATOM 750 N N . GLU A 1 92 ? 7.787 15.012 8.203 1.00 91.94 92 GLU A N 1
ATOM 751 C CA . GLU A 1 92 ? 9.019 14.336 8.611 1.00 91.94 92 GLU A CA 1
ATOM 752 C C . GLU A 1 92 ? 8.753 12.896 9.068 1.00 91.94 92 GLU A C 1
ATOM 754 O O . GLU A 1 92 ? 9.427 11.979 8.599 1.00 91.94 92 GLU A O 1
ATOM 759 N N . ASP A 1 93 ? 7.728 12.681 9.893 1.00 90.56 93 ASP A N 1
ATOM 760 C CA . ASP A 1 93 ? 7.367 11.349 10.384 1.00 90.56 93 ASP A CA 1
ATOM 761 C C . ASP A 1 93 ? 6.871 10.418 9.270 1.00 90.56 93 ASP A C 1
ATOM 763 O O . ASP A 1 93 ? 7.324 9.276 9.174 1.00 90.56 93 ASP A O 1
ATOM 767 N N . MET A 1 94 ? 6.009 10.906 8.374 1.00 90.75 94 MET A N 1
ATOM 768 C CA . MET A 1 94 ? 5.488 10.124 7.243 1.00 90.75 94 MET A CA 1
ATOM 769 C C . MET A 1 94 ? 6.576 9.686 6.257 1.00 90.75 94 MET A C 1
ATOM 771 O O . MET A 1 94 ? 6.413 8.687 5.561 1.00 90.75 94 MET A O 1
ATOM 775 N N . ARG A 1 95 ? 7.687 10.427 6.185 1.00 91.62 95 ARG A N 1
ATOM 776 C CA . ARG A 1 95 ? 8.808 10.145 5.276 1.00 91.62 95 ARG A CA 1
ATOM 777 C C . ARG A 1 95 ? 9.838 9.185 5.858 1.00 91.62 95 ARG A C 1
ATOM 779 O O . ARG A 1 95 ? 10.758 8.779 5.145 1.00 91.62 95 ARG A O 1
ATOM 786 N N . LYS A 1 96 ? 9.710 8.808 7.134 1.00 93.38 96 LYS A N 1
ATOM 787 C CA . LYS A 1 96 ? 10.569 7.785 7.735 1.00 93.38 96 LYS A CA 1
ATOM 788 C C . LYS A 1 96 ? 10.327 6.458 7.029 1.00 93.38 96 LYS A C 1
ATOM 790 O O . LYS A 1 96 ? 9.190 6.019 6.883 1.00 93.38 96 LYS A O 1
ATOM 795 N N . ARG A 1 97 ? 11.405 5.791 6.634 1.00 91.81 97 ARG A N 1
ATOM 796 C CA . ARG A 1 97 ? 11.324 4.487 5.977 1.00 91.81 97 ARG A CA 1
ATOM 797 C C . ARG A 1 97 ? 10.772 3.430 6.928 1.00 91.81 97 ARG A C 1
ATOM 799 O O . ARG A 1 97 ? 11.102 3.465 8.110 1.00 91.81 97 ARG A O 1
ATOM 806 N N . PHE A 1 98 ? 9.966 2.511 6.408 1.00 93.94 98 PHE A N 1
ATOM 807 C CA . PHE A 1 98 ? 9.443 1.374 7.168 1.00 93.94 98 PHE A CA 1
ATOM 808 C C . PHE A 1 98 ? 10.465 0.229 7.227 1.00 93.94 98 PHE A C 1
ATOM 810 O O . PHE A 1 98 ? 11.052 -0.143 6.202 1.00 93.94 98 PHE A O 1
ATOM 817 N N . ALA A 1 99 ? 10.665 -0.334 8.417 1.00 95.06 99 ALA A N 1
ATOM 818 C CA . ALA A 1 99 ? 11.367 -1.591 8.635 1.00 95.06 99 ALA A CA 1
ATOM 819 C C . ALA A 1 99 ? 10.477 -2.797 8.277 1.00 95.06 99 ALA A C 1
ATOM 821 O O . ALA A 1 99 ? 9.292 -2.666 7.969 1.00 95.06 99 ALA A O 1
ATOM 822 N N . ASN A 1 100 ? 11.068 -3.993 8.259 1.00 93.69 100 ASN A N 1
ATOM 823 C CA . ASN A 1 100 ? 10.324 -5.211 7.948 1.00 93.69 100 ASN A CA 1
ATOM 824 C C . ASN A 1 100 ? 9.281 -5.498 9.036 1.00 93.69 100 ASN A C 1
ATOM 826 O O . ASN A 1 100 ? 9.642 -5.557 10.208 1.00 93.69 100 ASN A O 1
ATOM 830 N N . CYS A 1 101 ? 8.026 -5.707 8.630 1.00 91.88 101 CYS A N 1
ATOM 831 C CA . CYS A 1 101 ? 6.884 -5.892 9.532 1.00 91.88 101 CYS A CA 1
ATOM 832 C C . CYS A 1 101 ? 6.684 -4.743 10.541 1.00 91.88 101 CYS A C 1
ATOM 834 O O . CYS A 1 101 ? 6.080 -4.951 11.592 1.00 91.88 101 CYS A O 1
ATOM 836 N N . GLU A 1 102 ? 7.206 -3.546 10.254 1.00 94.31 102 GLU A N 1
ATOM 837 C CA . GLU A 1 102 ? 6.915 -2.370 11.068 1.00 94.31 102 GLU A CA 1
ATOM 838 C C . GLU A 1 102 ? 5.466 -1.947 10.850 1.00 94.31 102 GLU A C 1
ATOM 840 O O . GLU A 1 102 ? 5.074 -1.711 9.711 1.00 94.31 102 GLU A O 1
ATOM 845 N N . LEU A 1 103 ? 4.723 -1.814 11.949 1.00 93.75 103 LEU A N 1
ATOM 846 C CA . LEU A 1 103 ? 3.363 -1.295 11.958 1.00 93.75 103 LEU A CA 1
ATOM 847 C C . LEU A 1 103 ? 3.373 0.197 12.301 1.00 93.75 103 LEU A C 1
ATOM 849 O O . LEU A 1 103 ? 3.915 0.592 13.338 1.00 93.75 103 LEU A O 1
ATOM 853 N N . ARG A 1 104 ? 2.724 1.026 11.483 1.00 93.00 104 ARG A N 1
ATOM 854 C CA . ARG A 1 104 ? 2.409 2.417 11.828 1.00 93.00 104 ARG A CA 1
ATOM 855 C C . ARG A 1 104 ? 0.927 2.694 11.673 1.00 93.00 104 ARG A C 1
ATOM 857 O O . ARG A 1 104 ? 0.375 2.614 10.580 1.00 93.00 104 ARG A O 1
ATOM 864 N N . SER A 1 105 ? 0.317 3.120 12.772 1.00 91.62 105 SER A N 1
ATOM 865 C CA . SER A 1 105 ? -1.062 3.592 12.776 1.00 91.62 105 SER A CA 1
ATOM 866 C C . SER A 1 105 ? -1.116 5.078 12.433 1.00 91.62 105 SER A C 1
ATOM 868 O O . SER A 1 105 ? -0.458 5.908 13.062 1.00 91.62 105 SER A O 1
ATOM 870 N N . MET A 1 106 ? -1.907 5.412 11.423 1.00 88.81 106 MET A N 1
ATOM 871 C CA . MET A 1 106 ? -2.163 6.762 10.946 1.00 88.81 106 MET A CA 1
ATOM 872 C C . MET A 1 106 ? -3.655 7.039 10.973 1.00 88.81 106 MET A C 1
ATOM 874 O O . MET A 1 106 ? -4.479 6.152 10.772 1.00 88.81 106 MET A O 1
ATOM 878 N N . VAL A 1 107 ? -4.000 8.297 11.203 1.00 87.31 107 VAL A N 1
ATOM 879 C CA . VAL A 1 107 ? -5.386 8.730 11.258 1.00 87.31 107 VAL A CA 1
ATOM 880 C C . VAL A 1 107 ? -5.676 9.632 10.068 1.00 87.31 107 VAL A C 1
ATOM 882 O O . VAL A 1 107 ? -5.107 10.719 9.948 1.00 87.31 107 VAL A O 1
ATOM 885 N N . LEU A 1 108 ? -6.567 9.177 9.192 1.00 83.06 108 LEU A N 1
ATOM 886 C CA . LEU A 1 108 ? -7.108 9.984 8.112 1.00 83.06 108 LEU A CA 1
ATOM 887 C C . LEU A 1 108 ? -8.326 10.755 8.623 1.00 83.06 108 LEU A C 1
ATOM 889 O O . LEU A 1 108 ? -9.286 10.161 9.110 1.00 83.06 108 LEU A O 1
ATOM 893 N N . VAL A 1 109 ? -8.277 12.084 8.513 1.00 79.50 109 VAL A N 1
ATOM 894 C CA . VAL A 1 109 ? -9.348 12.984 8.966 1.00 79.50 109 VAL A CA 1
ATOM 895 C C . VAL A 1 109 ? -10.004 13.660 7.770 1.00 79.50 109 VAL A C 1
ATOM 897 O O . VAL A 1 109 ? -9.367 14.486 7.110 1.00 79.50 109 VAL A O 1
ATOM 900 N N . ASP A 1 110 ? -11.271 13.334 7.505 1.00 70.06 110 ASP A N 1
ATOM 901 C CA . ASP A 1 110 ? -12.067 14.088 6.540 1.00 70.06 110 ASP A CA 1
ATOM 902 C C . ASP A 1 110 ? -12.552 15.375 7.214 1.00 70.06 110 ASP A C 1
ATOM 904 O O . ASP A 1 110 ? -13.315 15.364 8.181 1.00 70.06 110 ASP A O 1
ATOM 908 N N . ARG A 1 111 ? -12.066 16.514 6.721 1.00 64.44 111 ARG A N 1
ATOM 909 C CA . ARG A 1 111 ? -12.453 17.835 7.233 1.00 64.44 111 ARG A CA 1
ATOM 910 C C . ARG A 1 111 ? -13.739 18.365 6.594 1.00 64.44 111 ARG A C 1
ATOM 912 O O . ARG A 1 111 ? -14.213 19.418 7.013 1.00 64.44 111 ARG A O 1
ATOM 919 N N . SER A 1 112 ? -14.263 17.684 5.575 1.00 61.91 112 SER A N 1
ATOM 920 C CA . SER A 1 112 ? -15.417 18.118 4.785 1.00 61.91 112 SER A CA 1
ATOM 921 C C . SER A 1 112 ? -16.751 17.535 5.263 1.00 61.91 112 SER A C 1
ATOM 923 O O . SER A 1 112 ? -17.768 18.218 5.148 1.00 61.91 112 SER A O 1
ATOM 925 N N . ASN A 1 113 ? -16.758 16.350 5.882 1.00 50.56 113 ASN A N 1
ATOM 926 C CA . ASN A 1 113 ? -17.963 15.729 6.433 1.00 50.56 113 ASN A CA 1
ATOM 927 C C . ASN A 1 113 ? -17.956 15.770 7.960 1.00 50.56 113 ASN A C 1
ATOM 929 O O . ASN A 1 113 ? -17.288 14.984 8.605 1.00 50.56 113 ASN A O 1
ATOM 933 N N . LEU A 1 114 ? -18.712 16.675 8.576 1.00 47.19 114 LEU A N 1
ATOM 934 C CA . LEU A 1 114 ? -18.889 16.708 10.028 1.00 47.19 114 LEU A CA 1
ATOM 935 C C . LEU A 1 114 ? -20.198 15.979 10.393 1.00 47.19 114 L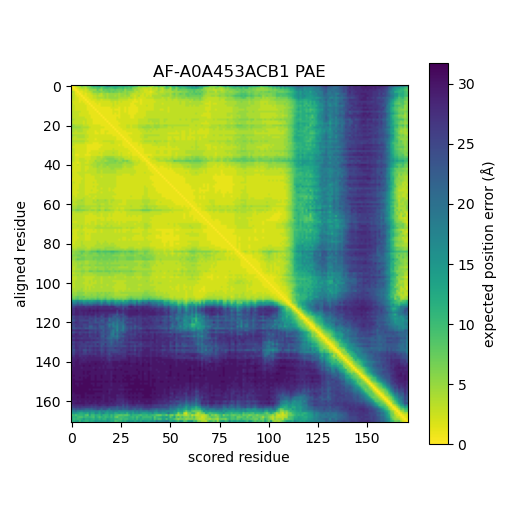EU A C 1
ATOM 937 O O . LEU A 1 114 ? -21.220 16.631 10.593 1.00 47.19 114 LEU A O 1
ATOM 941 N N . GLY A 1 115 ? -20.214 14.640 10.437 1.00 42.44 115 GLY A N 1
ATOM 942 C CA . GLY A 1 115 ? -21.438 13.918 10.822 1.00 42.44 115 GLY A CA 1
ATOM 943 C C . GLY A 1 115 ? -21.390 12.385 10.792 1.00 42.44 115 GLY A C 1
ATOM 944 O O . GLY A 1 115 ? -21.207 11.804 9.737 1.00 42.44 115 GLY A O 1
ATOM 945 N N . SER A 1 116 ? -21.602 11.798 11.979 1.00 52.19 116 SER A N 1
ATOM 946 C CA . SER A 1 116 ? -22.090 10.4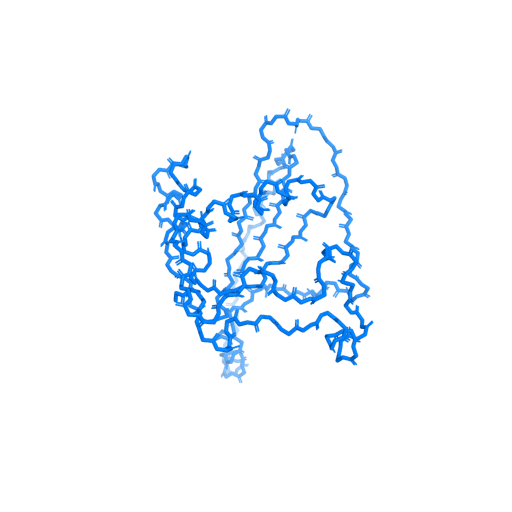49 12.346 1.00 52.19 116 SER A CA 1
ATOM 947 C C . SER A 1 116 ? -21.846 9.249 11.415 1.00 52.19 116 SER A C 1
ATOM 949 O O . SER A 1 116 ? -22.708 8.946 10.598 1.00 52.19 116 SER A O 1
ATOM 951 N N . ASP A 1 117 ? -20.819 8.447 11.711 1.00 56.12 117 ASP A N 1
ATOM 952 C CA . ASP A 1 117 ? -20.738 7.059 11.236 1.00 56.12 117 ASP A CA 1
ATOM 953 C C . ASP A 1 117 ? -20.513 6.085 12.400 1.00 56.12 117 ASP A C 1
ATOM 955 O O . ASP A 1 117 ? -19.752 6.352 13.335 1.00 56.12 117 ASP A O 1
ATOM 959 N N . THR A 1 118 ? -21.203 4.944 12.351 1.00 47.06 118 THR A N 1
ATOM 960 C CA . THR A 1 118 ? -21.029 3.814 13.273 1.00 47.06 118 THR A CA 1
ATOM 961 C C . THR A 1 118 ? -19.992 2.833 12.719 1.00 47.06 118 THR A C 1
ATOM 963 O O . THR A 1 118 ? -20.069 2.503 11.536 1.00 47.06 118 THR A O 1
ATOM 966 N N . PRO A 1 119 ? -19.050 2.324 13.535 1.00 49.50 119 PRO A N 1
ATOM 967 C CA . PRO A 1 119 ? -18.020 1.402 13.068 1.00 49.50 119 PRO A CA 1
ATOM 968 C C . PRO A 1 119 ? -18.589 0.049 12.653 1.00 49.50 119 PRO A C 1
ATOM 970 O O . PRO A 1 119 ? -19.274 -0.611 13.432 1.00 49.50 119 PRO A O 1
ATOM 973 N N . THR A 1 120 ? -18.247 -0.362 11.432 1.00 48.44 120 THR A N 1
ATOM 974 C CA . THR A 1 120 ? -18.531 -1.691 10.885 1.00 48.44 120 THR A CA 1
ATOM 975 C C . THR A 1 120 ? -17.201 -2.370 10.558 1.00 48.44 120 THR A C 1
ATOM 977 O O . THR A 1 120 ? -16.295 -1.735 10.018 1.00 48.44 120 THR A O 1
ATOM 980 N N . CYS A 1 121 ? -17.058 -3.638 10.950 1.00 50.12 121 CYS A N 1
ATOM 981 C CA . CYS A 1 121 ? -15.901 -4.482 10.659 1.00 50.12 121 CYS A CA 1
ATOM 982 C C . CYS A 1 121 ? -16.414 -5.790 10.050 1.00 50.12 121 CYS A C 1
ATOM 984 O O . CYS A 1 121 ? -17.155 -6.518 10.710 1.00 50.12 121 CYS A O 1
ATOM 986 N N . ASP A 1 122 ? -15.996 -6.093 8.821 1.00 52.09 122 ASP A N 1
ATOM 987 C CA . ASP A 1 122 ? -16.448 -7.277 8.073 1.00 52.09 122 ASP A CA 1
ATOM 988 C C . ASP A 1 122 ? -15.540 -8.500 8.264 1.00 52.09 122 ASP A C 1
ATOM 990 O O . ASP A 1 122 ? -15.660 -9.505 7.560 1.00 52.09 122 ASP A O 1
ATOM 994 N N . PHE A 1 123 ? -14.615 -8.450 9.228 1.00 51.91 123 PHE A N 1
ATOM 995 C CA . PHE A 1 123 ? -13.743 -9.581 9.512 1.00 51.91 123 PHE A CA 1
ATOM 996 C C . PHE A 1 123 ? -14.480 -10.621 10.385 1.00 51.91 123 PHE A C 1
ATOM 998 O O . PHE A 1 123 ? -14.874 -10.316 11.511 1.00 51.91 123 PHE A O 1
ATOM 1005 N N . PRO A 1 124 ? -14.660 -11.877 9.920 1.00 50.84 124 PRO A N 1
ATOM 1006 C CA . PRO A 1 124 ? -15.338 -12.919 10.699 1.00 50.84 124 PRO A CA 1
ATOM 1007 C C . PRO A 1 124 ? -14.489 -13.434 11.873 1.00 50.84 124 PRO A C 1
ATOM 1009 O O . PRO A 1 124 ? -15.004 -14.099 12.776 1.00 50.84 124 PRO A O 1
ATOM 1012 N N . GLY A 1 125 ? -13.182 -13.149 11.872 1.00 55.50 125 GLY A N 1
ATOM 1013 C CA . GLY A 1 125 ? -12.333 -13.329 13.042 1.00 55.50 125 GLY A CA 1
ATOM 1014 C C . GLY A 1 125 ? -12.555 -12.175 14.016 1.00 55.50 125 GLY A C 1
ATOM 1015 O O . GLY A 1 125 ? -12.629 -11.019 13.629 1.00 55.50 125 GLY A O 1
ATOM 1016 N N . LYS A 1 126 ? -12.688 -12.464 15.306 1.00 51.94 126 LYS A N 1
ATOM 1017 C CA . LYS A 1 126 ? -12.788 -11.398 16.310 1.00 51.94 126 LYS A CA 1
ATOM 1018 C C . LYS A 1 126 ? -11.499 -10.573 16.308 1.00 51.94 126 LYS A C 1
ATOM 1020 O O . LYS A 1 126 ? -10.420 -11.153 16.177 1.00 51.94 126 LYS A O 1
ATOM 1025 N N . ILE A 1 127 ? -11.609 -9.264 16.533 1.00 57.16 127 ILE A N 1
ATOM 1026 C CA . ILE A 1 127 ? -10.458 -8.417 16.870 1.00 57.16 127 ILE A CA 1
ATOM 1027 C C . ILE A 1 127 ? -9.770 -9.050 18.095 1.00 57.16 127 ILE A C 1
ATOM 1029 O O . ILE A 1 127 ? -10.443 -9.271 19.112 1.00 57.16 127 ILE A O 1
ATOM 1033 N N . PRO A 1 128 ? -8.474 -9.405 18.028 1.00 54.41 128 PRO A N 1
ATOM 1034 C CA . PRO A 1 128 ? -7.748 -9.873 19.198 1.00 54.41 128 P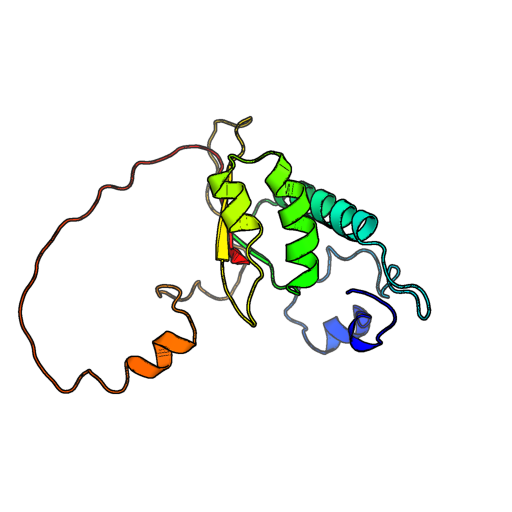RO A CA 1
ATOM 1035 C C . PRO A 1 128 ? -7.764 -8.780 20.267 1.00 54.41 128 PRO A C 1
ATOM 1037 O O . PRO A 1 128 ? -7.376 -7.645 20.015 1.00 54.41 128 PRO A O 1
ATOM 1040 N N . ALA A 1 129 ? -8.214 -9.108 21.476 1.00 41.88 129 ALA A N 1
ATOM 1041 C CA . ALA A 1 129 ? -8.131 -8.183 22.597 1.00 41.88 129 ALA A CA 1
ATOM 1042 C C . ALA A 1 129 ? -6.663 -8.088 23.052 1.00 41.88 129 ALA A C 1
ATOM 1044 O O . ALA A 1 129 ? -6.192 -8.928 23.817 1.00 41.88 129 ALA A O 1
ATOM 1045 N N . GLY A 1 130 ? -5.925 -7.097 22.557 1.00 59.25 130 GLY A N 1
ATOM 1046 C CA . GLY A 1 130 ? -4.533 -6.865 22.934 1.00 59.25 130 GLY A CA 1
ATOM 1047 C C . GLY A 1 1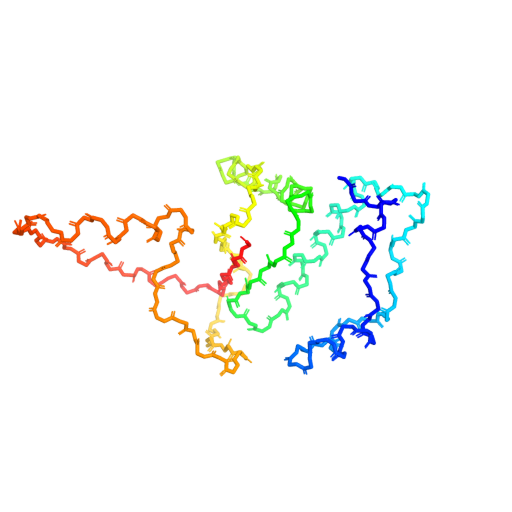30 ? -4.016 -5.523 22.424 1.00 59.25 130 GLY A C 1
ATOM 1048 O O . GLY A 1 130 ? -4.471 -5.035 21.400 1.00 59.25 130 GLY A O 1
ATOM 1049 N N . LEU A 1 131 ? -3.083 -4.915 23.162 1.00 49.06 131 LEU A N 1
ATOM 1050 C CA . LEU A 1 131 ? -2.310 -3.778 22.660 1.00 49.06 131 LEU A CA 1
ATOM 1051 C C . LEU A 1 131 ? -1.387 -4.282 21.543 1.00 49.06 131 LEU A C 1
ATOM 1053 O O . LEU A 1 131 ? -0.666 -5.259 21.771 1.00 49.06 131 LEU A O 1
ATOM 1057 N N . ASP A 1 132 ? -1.365 -3.602 20.398 1.00 57.47 132 ASP A N 1
ATOM 1058 C CA . ASP A 1 132 ? -0.420 -3.892 19.319 1.00 57.47 132 ASP A CA 1
ATOM 1059 C C . ASP A 1 132 ? 1.005 -3.620 19.805 1.00 57.47 132 ASP A C 1
ATOM 1061 O O . ASP A 1 132 ? 1.445 -2.477 19.958 1.00 57.47 132 ASP A O 1
ATOM 1065 N N . LEU A 1 133 ? 1.718 -4.697 20.121 1.00 49.69 133 LEU A N 1
ATOM 1066 C CA . LEU A 1 133 ? 3.113 -4.651 20.524 1.00 49.69 133 LEU A CA 1
ATOM 1067 C C . LEU A 1 133 ? 3.982 -5.074 19.335 1.00 49.69 133 LEU A C 1
ATOM 1069 O O . LEU A 1 133 ? 3.651 -6.053 18.663 1.00 49.69 133 LEU A O 1
ATOM 1073 N N . PRO A 1 134 ? 5.117 -4.393 19.096 1.00 50.59 134 PRO A N 1
ATOM 1074 C CA . PRO A 1 134 ? 6.114 -4.875 18.151 1.00 50.59 134 PRO A CA 1
ATOM 1075 C C . PRO A 1 134 ? 6.514 -6.309 18.512 1.00 50.59 134 PRO A C 1
ATOM 1077 O O . PRO A 1 134 ? 6.653 -6.627 19.699 1.00 50.59 134 PRO A O 1
ATOM 1080 N N . SER A 1 135 ? 6.744 -7.158 17.507 1.00 52.44 135 SER A N 1
ATOM 1081 C CA . SER A 1 135 ? 7.168 -8.557 17.706 1.00 52.44 135 SER A CA 1
ATOM 1082 C C . SER A 1 135 ? 8.364 -8.664 18.666 1.00 52.44 135 SER A C 1
ATOM 1084 O O . SER A 1 135 ? 8.430 -9.565 19.496 1.00 52.44 135 SER A O 1
ATOM 1086 N N . ASP A 1 136 ? 9.254 -7.676 18.624 1.00 51.38 136 ASP A N 1
ATOM 1087 C CA . ASP A 1 136 ? 10.487 -7.573 19.407 1.00 51.38 136 ASP A CA 1
ATOM 1088 C C . ASP A 1 136 ? 10.251 -7.320 20.914 1.00 51.38 136 ASP A C 1
ATOM 1090 O O . ASP A 1 136 ? 11.172 -7.421 21.731 1.00 51.38 136 ASP A O 1
ATOM 1094 N N . VAL A 1 137 ? 9.026 -6.941 21.297 1.00 54.28 137 VAL A N 1
ATOM 1095 C CA . VAL A 1 137 ? 8.611 -6.697 22.689 1.00 54.28 137 VAL A CA 1
ATOM 1096 C C . VAL A 1 137 ? 7.906 -7.922 23.281 1.00 54.28 137 VAL A C 1
ATOM 1098 O O . VAL A 1 137 ? 7.959 -8.125 24.496 1.00 54.28 137 VAL A O 1
ATOM 1101 N N . ALA A 1 138 ? 7.303 -8.775 22.445 1.00 50.28 138 ALA A N 1
ATOM 1102 C CA . ALA A 1 138 ? 6.628 -9.997 22.885 1.00 50.28 138 ALA A CA 1
ATOM 1103 C C . ALA A 1 138 ? 7.604 -11.001 23.529 1.00 50.28 138 ALA A C 1
ATOM 1105 O O . ALA A 1 138 ? 7.279 -11.604 24.553 1.00 50.28 138 ALA A O 1
ATOM 1106 N N . ASP A 1 139 ? 8.837 -11.084 23.021 1.00 45.19 139 ASP A N 1
ATOM 1107 C CA . ASP A 1 139 ? 9.862 -12.008 23.527 1.00 45.19 139 ASP A CA 1
ATOM 1108 C C . ASP A 1 139 ? 10.433 -11.623 24.903 1.00 45.19 139 ASP A C 1
ATOM 1110 O O . ASP A 1 139 ? 11.030 -12.454 25.589 1.00 45.19 139 ASP A O 1
ATOM 1114 N N . LYS A 1 140 ? 10.229 -10.382 25.367 1.00 44.78 140 LYS A N 1
ATOM 1115 C CA . LYS A 1 140 ? 10.755 -9.930 26.669 1.00 44.78 140 LYS A CA 1
ATOM 1116 C C . LYS A 1 140 ? 9.833 -10.239 27.847 1.00 44.78 140 LYS A C 1
ATOM 1118 O O . LYS A 1 140 ? 10.296 -10.263 28.986 1.00 44.78 140 LYS A O 1
ATOM 1123 N N . LYS A 1 141 ? 8.550 -10.532 27.604 1.00 43.72 141 LYS A N 1
ATOM 1124 C CA . LYS A 1 141 ? 7.582 -10.803 28.683 1.00 43.72 141 LYS A CA 1
ATOM 1125 C C . LYS A 1 141 ? 7.727 -12.178 29.336 1.00 43.72 141 LYS A C 1
ATOM 1127 O O . LYS A 1 141 ? 7.223 -12.362 30.435 1.00 43.72 141 LYS A O 1
ATOM 1132 N N . HIS A 1 142 ? 8.458 -13.114 28.731 1.00 38.19 142 HIS A N 1
ATOM 1133 C CA . HIS A 1 142 ? 8.665 -14.438 29.326 1.00 38.19 142 HIS A CA 1
ATOM 1134 C C . HIS A 1 142 ? 9.841 -14.528 30.315 1.00 38.19 142 HIS A C 1
ATOM 1136 O O . HIS A 1 142 ? 10.033 -15.587 30.909 1.00 38.19 142 HIS A O 1
ATOM 1142 N N . ILE A 1 143 ? 10.615 -13.453 30.524 1.00 40.75 143 ILE A N 1
ATOM 1143 C CA . ILE A 1 143 ? 11.831 -13.500 31.361 1.00 40.75 143 ILE A CA 1
ATOM 1144 C C . ILE A 1 143 ? 11.746 -12.619 32.627 1.00 40.75 143 ILE A C 1
ATOM 1146 O O . ILE A 1 143 ? 12.489 -12.866 33.572 1.00 40.75 143 ILE A O 1
ATOM 1150 N N . GLU A 1 144 ? 10.808 -11.670 32.737 1.00 36.78 144 GLU A N 1
ATOM 1151 C CA . GLU A 1 144 ? 10.780 -10.724 33.876 1.00 36.78 144 GLU A CA 1
ATOM 1152 C C . GLU A 1 144 ? 9.671 -10.938 34.927 1.00 36.78 144 GLU A C 1
ATOM 1154 O O . GLU A 1 144 ? 9.705 -10.293 35.973 1.00 36.78 144 GLU A O 1
ATOM 1159 N N . GLU A 1 145 ? 8.745 -11.893 34.767 1.00 36.97 145 GLU A N 1
ATOM 1160 C CA . GLU A 1 145 ? 7.698 -12.155 35.786 1.00 36.97 145 GLU A CA 1
ATOM 1161 C C . GLU A 1 145 ? 8.191 -12.898 37.050 1.00 36.97 145 GLU A C 1
ATOM 1163 O O . GLU A 1 145 ? 7.401 -13.274 37.915 1.00 36.97 145 GLU A O 1
ATOM 1168 N N . ALA A 1 146 ? 9.507 -13.055 37.218 1.00 35.47 146 ALA A N 1
ATOM 1169 C CA . ALA A 1 146 ? 10.117 -13.617 38.420 1.00 35.47 146 ALA A CA 1
ATOM 1170 C C . ALA A 1 146 ? 10.942 -12.602 39.232 1.00 35.47 146 ALA A C 1
ATOM 1172 O O . ALA A 1 146 ? 11.905 -13.002 39.875 1.00 35.47 146 ALA A O 1
ATOM 1173 N N . SER A 1 147 ? 10.601 -11.307 39.270 1.00 34.72 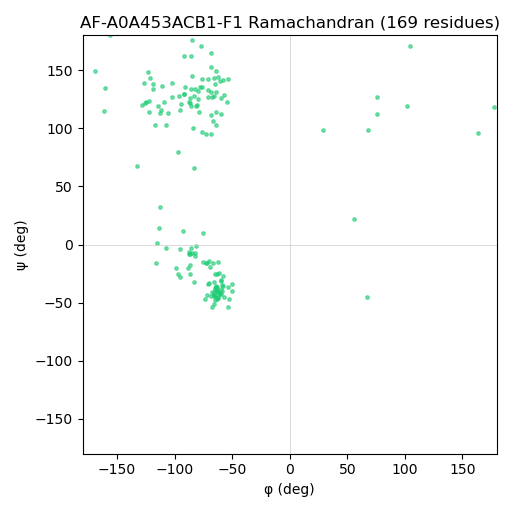147 SER A N 1
ATOM 1174 C CA . SER A 1 147 ? 10.962 -10.493 40.444 1.00 34.72 147 SER A CA 1
ATOM 1175 C C . SER A 1 147 ? 10.145 -9.207 40.593 1.00 34.72 147 SER A C 1
ATOM 1177 O O . SER A 1 147 ? 10.024 -8.413 39.671 1.00 34.72 147 SER A O 1
ATOM 1179 N N . ASN A 1 148 ? 9.715 -8.986 41.834 1.00 32.25 148 ASN A N 1
ATOM 1180 C CA . ASN A 1 148 ? 9.257 -7.740 42.444 1.00 32.25 148 ASN A CA 1
ATOM 1181 C C . ASN A 1 148 ? 7.865 -7.193 42.114 1.00 32.25 148 ASN A C 1
ATOM 1183 O O . ASN A 1 148 ? 7.576 -6.646 41.057 1.00 32.25 148 ASN A O 1
ATOM 1187 N N . GLY A 1 149 ? 7.037 -7.229 43.159 1.00 30.70 149 GLY A N 1
ATOM 1188 C CA . GLY A 1 149 ? 5.806 -6.475 43.247 1.00 30.70 149 GLY A CA 1
ATOM 1189 C C . GLY A 1 149 ? 5.964 -5.040 43.758 1.00 30.70 149 GLY A C 1
ATOM 1190 O O . GLY A 1 149 ? 6.996 -4.620 44.279 1.00 30.70 149 GLY A O 1
ATOM 1191 N N . ASN A 1 150 ? 4.796 -4.398 43.729 1.00 29.41 150 ASN A N 1
ATOM 1192 C CA . ASN A 1 150 ? 4.316 -3.244 44.490 1.00 29.41 150 ASN A CA 1
ATOM 1193 C C . ASN A 1 150 ? 4.307 -1.857 43.805 1.00 29.41 150 ASN A C 1
ATOM 1195 O O . ASN A 1 150 ? 5.340 -1.241 43.578 1.00 29.41 150 ASN A O 1
ATOM 1199 N N . ARG A 1 151 ? 3.065 -1.343 43.724 1.00 32.69 151 ARG A N 1
ATOM 1200 C CA . ARG A 1 151 ? 2.571 0.051 43.759 1.00 32.69 151 ARG A CA 1
ATOM 1201 C C . ARG A 1 151 ? 2.718 0.980 42.542 1.00 32.69 151 ARG A C 1
ATOM 1203 O O . ARG A 1 151 ? 3.808 1.348 42.137 1.00 32.69 151 ARG A O 1
ATOM 1210 N N . GLY A 1 152 ? 1.566 1.542 42.151 1.00 25.64 152 GLY A N 1
ATOM 1211 C CA . GLY A 1 152 ? 1.455 2.843 41.487 1.00 25.64 152 GLY A CA 1
ATOM 1212 C C . GLY A 1 152 ? 0.105 3.054 40.800 1.00 25.64 152 GLY A C 1
ATOM 1213 O O . GLY A 1 152 ? -0.077 2.620 39.672 1.00 25.64 152 GLY A O 1
ATOM 1214 N N . ALA A 1 153 ? -0.843 3.713 41.471 1.00 38.41 153 ALA A N 1
ATOM 1215 C CA . ALA A 1 153 ? -2.062 4.227 40.848 1.00 38.41 153 ALA A CA 1
ATOM 1216 C C . ALA A 1 153 ? -1.761 5.552 40.129 1.00 38.41 153 ALA A C 1
ATOM 1218 O O . ALA A 1 153 ? -1.176 6.437 40.752 1.00 38.41 153 ALA A O 1
ATOM 1219 N N . ALA A 1 154 ? -2.196 5.714 38.874 1.00 27.69 154 ALA A N 1
ATOM 1220 C CA . ALA A 1 154 ? -2.329 7.026 38.235 1.00 27.69 154 ALA A CA 1
ATOM 1221 C C . ALA A 1 154 ? -3.255 6.986 37.000 1.00 27.69 154 ALA A C 1
ATOM 1223 O O . ALA A 1 154 ? -2.932 6.360 35.999 1.00 27.69 154 ALA A O 1
ATOM 1224 N N . GLY A 1 155 ? -4.382 7.700 37.108 1.00 25.97 155 GLY A N 1
ATOM 1225 C CA . GLY A 1 155 ? -4.975 8.541 36.057 1.00 25.97 155 GLY A CA 1
ATOM 1226 C C . GLY A 1 155 ? -5.553 7.885 34.800 1.00 25.97 155 GLY A C 1
ATOM 1227 O O . GLY A 1 155 ? -4.844 7.695 33.820 1.00 25.97 155 GLY A O 1
ATOM 1228 N N . CYS A 1 156 ? -6.878 7.702 34.770 1.00 26.66 156 CYS A N 1
ATOM 1229 C CA . CYS A 1 156 ? -7.633 7.710 33.512 1.00 26.66 156 CYS A CA 1
ATOM 1230 C C . CYS A 1 156 ? -7.517 9.108 32.885 1.00 26.66 156 CYS A C 1
ATOM 1232 O O . CYS A 1 156 ? -8.013 10.075 33.460 1.00 26.66 156 CYS A O 1
ATOM 1234 N N . LEU A 1 157 ? -6.857 9.216 31.732 1.00 27.91 157 LEU A N 1
ATOM 1235 C CA . LEU A 1 157 ? -6.980 10.382 30.863 1.00 27.91 157 LEU A CA 1
ATOM 1236 C C . LEU A 1 157 ? -8.261 10.220 30.046 1.00 27.91 157 LEU A C 1
ATOM 1238 O O . LEU A 1 157 ? -8.437 9.236 29.332 1.00 27.91 157 LEU A O 1
ATOM 1242 N N . GLU A 1 158 ? -9.169 11.173 30.229 1.00 27.38 158 GLU A N 1
ATOM 1243 C CA . GLU A 1 158 ? -10.456 11.249 29.551 1.00 27.38 158 GLU A CA 1
ATOM 1244 C C . GLU A 1 158 ? -10.269 11.279 28.029 1.00 27.38 158 GLU A C 1
ATOM 1246 O O . GLU A 1 158 ? -9.509 12.084 27.487 1.00 27.38 158 GLU A O 1
ATOM 1251 N N . HIS A 1 159 ? -10.991 10.397 27.340 1.00 30.55 159 HIS A N 1
ATOM 1252 C CA . HIS A 1 159 ? -11.103 10.399 25.889 1.00 30.55 159 HIS A CA 1
ATOM 1253 C C . HIS A 1 159 ? -11.862 11.654 25.444 1.00 30.55 159 HIS A C 1
ATOM 1255 O O . HIS A 1 159 ? -13.081 11.746 25.594 1.00 30.55 159 HIS A O 1
ATOM 1261 N N . THR A 1 160 ? -11.155 12.629 24.877 1.00 29.91 160 THR A N 1
ATOM 1262 C CA . THR A 1 160 ? -11.786 13.723 24.140 1.00 29.91 160 THR A CA 1
ATOM 1263 C C . THR A 1 160 ? -12.404 13.164 22.863 1.00 29.91 160 THR A C 1
ATOM 1265 O O . THR A 1 160 ? -11.723 12.717 21.942 1.00 29.91 160 THR A O 1
ATOM 1268 N N . HIS A 1 161 ? -13.732 13.167 22.824 1.00 33.88 161 HIS A N 1
ATOM 1269 C CA . HIS A 1 161 ? -14.528 12.721 21.690 1.00 33.88 161 HIS A CA 1
ATOM 1270 C C . HIS A 1 161 ? -14.353 13.704 20.517 1.00 33.88 161 HIS A C 1
ATOM 1272 O O . HIS A 1 161 ? -15.031 14.729 20.445 1.00 33.88 161 HIS A O 1
ATOM 1278 N N . MET A 1 162 ? -13.432 13.421 19.592 1.00 32.00 162 MET A N 1
ATOM 1279 C CA . MET A 1 162 ? -13.339 14.148 18.322 1.00 32.00 162 MET A CA 1
ATOM 1280 C C . MET A 1 162 ? -14.320 13.531 17.321 1.00 32.00 162 MET A C 1
ATOM 1282 O O . MET A 1 162 ? -14.072 12.484 16.739 1.00 32.00 162 MET A O 1
ATOM 1286 N N . SER A 1 163 ? -15.476 14.181 17.165 1.00 41.34 163 SER A N 1
ATOM 1287 C CA . SER A 1 163 ? -16.554 13.796 16.245 1.00 41.34 163 SER A CA 1
ATOM 1288 C C . SER A 1 163 ? -16.288 14.309 14.821 1.00 41.34 163 SER A C 1
ATOM 1290 O O . SER A 1 163 ? -17.007 15.170 14.314 1.00 41.34 163 SER A O 1
ATOM 1292 N N . SER A 1 164 ? -15.246 13.792 14.178 1.00 42.47 164 SER A N 1
ATOM 1293 C CA . SER A 1 164 ? -15.067 13.867 12.721 1.00 42.47 164 SER A CA 1
ATOM 1294 C C . SER A 1 164 ? -14.960 12.431 12.196 1.00 42.47 164 SER A C 1
ATOM 1296 O O . SER A 1 164 ? -14.391 11.603 12.910 1.00 42.47 164 SER A O 1
ATOM 1298 N N . PRO A 1 165 ? -15.504 12.089 11.016 1.00 54.88 165 PRO A N 1
ATOM 1299 C CA . PRO A 1 165 ? -15.314 10.779 10.417 1.00 54.88 165 PRO A CA 1
ATOM 1300 C C . PRO A 1 165 ? -13.816 10.592 10.209 1.00 54.88 165 PRO A C 1
ATOM 1302 O O . PRO A 1 165 ? -13.132 11.335 9.500 1.00 54.88 165 PRO A O 1
ATOM 1305 N N . THR A 1 166 ? -13.306 9.653 10.985 1.00 60.59 166 THR A N 1
ATOM 1306 C CA . THR A 1 166 ? -11.894 9.432 11.204 1.00 60.59 166 THR A CA 1
ATOM 1307 C C . THR A 1 166 ? -11.647 7.981 10.852 1.00 60.59 166 THR A C 1
ATOM 1309 O O . THR A 1 166 ? -12.287 7.106 11.432 1.00 60.59 166 THR A O 1
ATOM 1312 N N . ARG A 1 167 ? -10.747 7.722 9.902 1.00 70.81 167 ARG A N 1
ATOM 1313 C CA . ARG A 1 167 ? -10.342 6.353 9.571 1.00 70.81 167 ARG A CA 1
ATOM 1314 C C . ARG A 1 167 ? -8.988 6.070 10.190 1.00 70.81 167 ARG A C 1
ATOM 1316 O O . ARG A 1 167 ? -8.040 6.835 9.990 1.00 70.81 167 ARG A O 1
ATOM 1323 N N . LEU A 1 168 ? -8.906 4.980 10.939 1.00 71.75 168 LEU A N 1
ATOM 1324 C CA . LEU A 1 168 ? -7.645 4.450 11.422 1.00 71.75 168 LEU A CA 1
ATOM 1325 C C . LEU A 1 168 ? -7.069 3.551 10.332 1.00 71.75 168 LEU A C 1
ATOM 1327 O O . LEU A 1 168 ? -7.679 2.562 9.934 1.00 71.75 168 LEU A O 1
ATOM 1331 N N . ILE A 1 169 ? -5.892 3.907 9.842 1.00 76.19 169 ILE A N 1
ATOM 1332 C CA . ILE A 1 169 ? -5.135 3.082 8.916 1.00 76.19 169 ILE A CA 1
ATOM 1333 C C . ILE A 1 169 ? -3.930 2.533 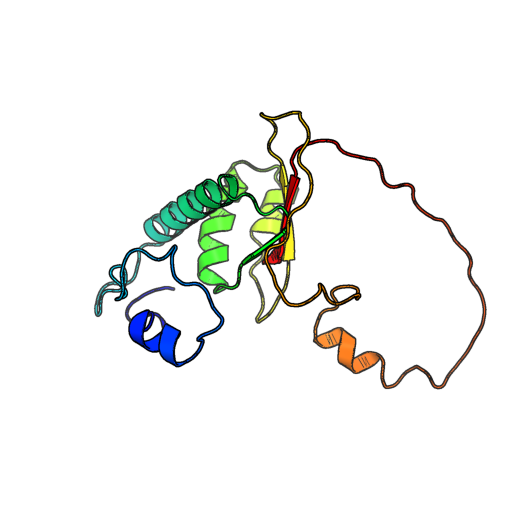9.650 1.00 76.19 169 ILE A C 1
ATOM 1335 O O . ILE A 1 169 ? -3.098 3.299 10.126 1.00 76.19 169 ILE A O 1
ATOM 1339 N N . SER A 1 170 ? -3.805 1.217 9.680 1.00 74.06 170 SER A N 1
ATOM 1340 C CA . SER A 1 170 ? -2.620 0.536 10.182 1.00 74.06 170 SER A CA 1
ATOM 1341 C C . SER A 1 170 ? -1.843 -0.017 8.996 1.00 74.06 170 SER A C 1
ATOM 1343 O O . SER A 1 170 ? -2.339 -0.872 8.267 1.00 74.06 170 SER A O 1
ATOM 1345 N N . ILE A 1 171 ? -0.654 0.528 8.764 1.00 75.06 171 ILE A N 1
ATOM 1346 C CA . ILE A 1 171 ? 0.251 0.123 7.682 1.00 75.06 171 ILE A CA 1
ATOM 1347 C C . ILE A 1 171 ? 1.324 -0.790 8.249 1.00 75.06 171 ILE A C 1
ATOM 1349 O O . ILE A 1 171 ? 1.994 -0.306 9.187 1.00 75.06 171 ILE A O 1
#

Sequence (171 aa):
RLGVHPCDKRSSITRYRTLFPAIDFSLIENDEDVLWEPDVREAIDVVAARGMKFLDWLWTREENEIAIVTHSSFLDFTLNMYSKECHPTIAEDMRKRFANCELRSMVLVDRSNLGSDTPTCDFPGKIPAGLDLPSDVADKKHIEEASNGNRGAAGCLEHTHMSSPTRLISI

Foldseek 3Di:
DAAQDPVNWDAFPVVVCVVCVPDDPPPPDGRGRPPHDNPDGDDLVNLLVVLVVVVVVVVVDLAQEAEDDDDQSSQLSNLCVVLVPPDPVVSVVSNDTDDVVDKDKDKDFDPPDQDDDDHDDPDPDDDPPDDDDDPVVVVVVVPPPPDDDDDDDDDDDDDDDPRTSMHIYMD